Protein AF-A0A7D9I490-F1 (afdb_monomer_lite)

Structure (mmCIF, N/CA/C/O backbone):
data_AF-A0A7D9I490-F1
#
_entry.id   AF-A0A7D9I490-F1
#
loop_
_atom_site.group_PDB
_atom_site.id
_atom_site.type_symbol
_atom_site.label_atom_id
_atom_site.label_alt_id
_atom_site.label_comp_id
_atom_site.label_asym_id
_atom_site.label_entity_id
_atom_site.label_seq_id
_atom_site.pdbx_PDB_ins_code
_atom_site.Cartn_x
_atom_site.Cartn_y
_atom_site.Cartn_z
_atom_site.occupancy
_atom_site.B_iso_or_equiv
_atom_site.auth_seq_id
_atom_site.auth_comp_id
_atom_site.auth_asym_id
_atom_site.auth_atom_id
_atom_site.pdbx_PDB_model_num
ATOM 1 N N . MET A 1 1 ? -2.794 -6.458 14.729 1.00 54.19 1 MET A N 1
ATOM 2 C CA . MET A 1 1 ? -3.594 -6.307 15.963 1.00 54.19 1 MET A CA 1
ATOM 3 C C . MET A 1 1 ? -4.280 -4.963 15.839 1.00 54.19 1 MET A C 1
ATOM 5 O O . MET A 1 1 ? -3.586 -3.956 15.858 1.00 54.19 1 MET A O 1
ATOM 9 N N . VAL A 1 2 ? -5.584 -4.966 15.565 1.00 62.47 2 VAL A N 1
ATOM 10 C CA . VAL A 1 2 ? -6.400 -3.747 15.491 1.00 62.47 2 VAL A CA 1
ATOM 11 C C . VAL A 1 2 ? -6.775 -3.359 16.921 1.00 62.47 2 VAL A C 1
ATOM 13 O O . VAL A 1 2 ? -7.220 -4.213 17.690 1.00 62.47 2 VAL A O 1
ATOM 16 N N . SER A 1 3 ? -6.515 -2.116 17.325 1.00 70.88 3 SER A N 1
ATOM 17 C CA . SER A 1 3 ? -6.941 -1.638 18.643 1.00 70.88 3 SER A CA 1
ATOM 18 C C . SER A 1 3 ? -8.471 -1.499 18.648 1.00 70.88 3 SER A C 1
ATOM 20 O O . SER A 1 3 ? -9.032 -0.997 17.685 1.00 70.88 3 SER A O 1
ATOM 22 N N . PRO A 1 4 ? -9.195 -1.875 19.716 1.00 69.31 4 PRO A N 1
ATOM 23 C CA . PRO A 1 4 ? -10.665 -1.800 19.750 1.00 69.31 4 PRO A CA 1
ATOM 24 C C . PRO A 1 4 ? -11.221 -0.365 19.707 1.00 69.31 4 PRO A C 1
ATOM 26 O O . PRO A 1 4 ? -12.421 -0.165 19.544 1.00 69.31 4 PRO A O 1
ATOM 29 N N . LYS A 1 5 ? -10.352 0.636 19.882 1.00 74.81 5 LYS A N 1
ATOM 30 C CA . LYS A 1 5 ? -10.659 2.064 19.740 1.00 74.81 5 LYS A CA 1
ATOM 31 C C . LYS A 1 5 ? -10.197 2.632 18.390 1.00 74.81 5 LYS A C 1
ATOM 33 O O . LYS A 1 5 ? -10.447 3.801 18.114 1.00 74.81 5 LYS A O 1
ATOM 38 N N . ASP A 1 6 ? -9.516 1.817 17.587 1.00 80.88 6 ASP A N 1
ATOM 39 C CA . ASP A 1 6 ? -9.127 2.154 16.226 1.00 80.88 6 ASP A CA 1
ATOM 40 C C . ASP A 1 6 ? -10.282 1.932 15.270 1.00 80.88 6 ASP A C 1
ATOM 42 O O . ASP A 1 6 ? -11.011 0.943 15.362 1.00 80.88 6 ASP A O 1
ATOM 46 N N . ILE A 1 7 ? -10.438 2.863 14.340 1.00 85.44 7 ILE A N 1
ATOM 47 C CA . ILE A 1 7 ? -11.422 2.745 13.277 1.00 85.44 7 ILE A CA 1
ATOM 48 C C . ILE A 1 7 ? -10.721 2.061 12.120 1.00 85.44 7 ILE A C 1
ATOM 50 O O . ILE A 1 7 ? -9.744 2.586 11.609 1.00 85.44 7 ILE A O 1
ATOM 54 N N . ASP A 1 8 ? -11.242 0.919 11.681 1.00 87.44 8 ASP A N 1
ATOM 55 C CA . ASP A 1 8 ? -10.693 0.236 10.518 1.00 87.44 8 ASP A CA 1
ATOM 56 C C . ASP A 1 8 ? -11.104 0.960 9.223 1.00 87.44 8 ASP A C 1
ATOM 58 O O . ASP A 1 8 ? -12.171 0.708 8.649 1.00 87.44 8 ASP A O 1
ATOM 62 N N . GLU A 1 9 ? -10.291 1.914 8.759 1.00 89.38 9 GLU A N 1
ATOM 63 C CA . GLU A 1 9 ? -10.568 2.675 7.533 1.00 89.38 9 GLU A CA 1
ATOM 64 C C . GLU A 1 9 ? -10.570 1.783 6.287 1.00 89.38 9 GLU A C 1
ATOM 66 O O . GLU A 1 9 ? -11.219 2.128 5.296 1.00 89.38 9 GLU A O 1
ATOM 71 N N . CYS A 1 10 ? -9.902 0.625 6.347 1.00 88.12 10 CYS A N 1
ATOM 72 C CA . CYS A 1 10 ? -9.885 -0.362 5.273 1.00 88.12 10 CYS A CA 1
ATOM 73 C C . CYS A 1 10 ? -11.213 -1.117 5.174 1.00 88.12 10 CYS A C 1
ATOM 75 O O . CYS A 1 10 ? -11.766 -1.235 4.085 1.00 88.12 10 CYS A O 1
ATOM 77 N N . SER A 1 11 ? -11.759 -1.575 6.303 1.00 88.31 11 SER A N 1
ATOM 78 C CA . SER A 1 11 ? -13.059 -2.264 6.340 1.00 88.31 11 SER A CA 1
ATOM 79 C C . SER A 1 11 ? -14.235 -1.307 6.116 1.00 88.31 11 SER A C 1
ATOM 81 O O . SER A 1 11 ? -15.233 -1.654 5.487 1.00 88.31 11 SER A O 1
ATOM 83 N N . THR A 1 12 ? -14.106 -0.058 6.571 1.00 87.50 12 THR A N 1
ATOM 84 C CA . THR A 1 12 ? -15.148 0.968 6.396 1.00 87.50 12 THR A CA 1
ATOM 85 C C . THR A 1 12 ? -15.082 1.704 5.057 1.00 87.50 12 THR A C 1
ATOM 87 O O . THR A 1 12 ? -15.967 2.511 4.774 1.00 87.50 12 THR A O 1
ATOM 90 N N . GLY A 1 13 ? -14.041 1.478 4.247 1.00 84.88 13 GLY A N 1
ATOM 91 C CA . GLY A 1 13 ? -13.823 2.198 2.988 1.00 84.88 13 GLY A CA 1
ATOM 92 C C . GLY A 1 13 ? -13.544 3.697 3.165 1.00 84.88 13 GLY A C 1
ATOM 93 O O . GLY A 1 13 ? -13.686 4.466 2.219 1.00 84.88 13 GLY A O 1
ATOM 94 N N . ARG A 1 14 ? -13.159 4.137 4.372 1.00 83.94 14 ARG A N 1
ATOM 95 C CA . ARG A 1 14 ? -12.781 5.533 4.673 1.00 83.94 14 ARG A CA 1
ATOM 96 C C . ARG A 1 14 ? -11.311 5.845 4.376 1.00 83.94 14 ARG A C 1
ATOM 98 O O . ARG A 1 14 ? -10.837 6.939 4.680 1.00 83.94 14 ARG A O 1
ATOM 105 N N . HIS A 1 15 ? -10.578 4.907 3.790 1.00 86.12 15 HIS A N 1
ATOM 106 C CA . HIS A 1 15 ? -9.196 5.122 3.390 1.00 86.12 15 HIS A CA 1
ATOM 107 C C . HIS A 1 15 ? -9.105 6.025 2.152 1.00 86.12 15 HIS A C 1
ATOM 109 O O . HIS A 1 15 ? -9.884 5.917 1.212 1.00 86.12 15 HIS A O 1
ATOM 115 N N . SER A 1 16 ? -8.095 6.894 2.104 1.00 85.81 16 SER A N 1
ATOM 116 C CA . SER A 1 16 ? -7.800 7.732 0.928 1.00 85.81 16 SER A CA 1
ATOM 117 C C . SER A 1 16 ? -6.657 7.170 0.074 1.00 85.81 16 SER A C 1
ATOM 119 O O . SER A 1 16 ? -5.865 7.935 -0.488 1.00 85.81 16 SER A O 1
ATOM 121 N N . CYS A 1 17 ? -6.522 5.844 0.045 1.00 85.00 17 CYS A N 1
ATOM 122 C CA . CYS A 1 17 ? -5.516 5.146 -0.750 1.00 85.00 17 CYS A CA 1
ATOM 123 C C . CYS A 1 17 ? -5.783 5.284 -2.262 1.00 85.00 17 CYS A C 1
ATOM 125 O O . CYS A 1 17 ? -6.936 5.300 -2.687 1.00 85.00 17 CYS A O 1
ATOM 127 N N . GLY 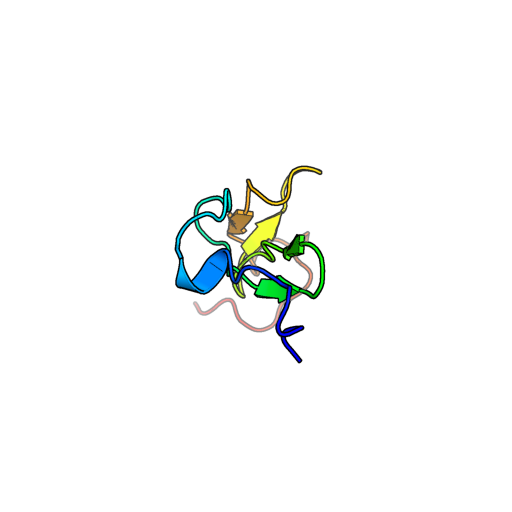A 1 18 ? -4.720 5.418 -3.061 1.00 81.19 18 GLY A N 1
ATOM 128 C CA . GLY A 1 18 ? -4.816 5.541 -4.521 1.00 81.19 18 GLY A CA 1
ATOM 129 C C . GLY A 1 18 ? -4.988 4.197 -5.236 1.00 81.19 18 GLY A C 1
ATOM 130 O 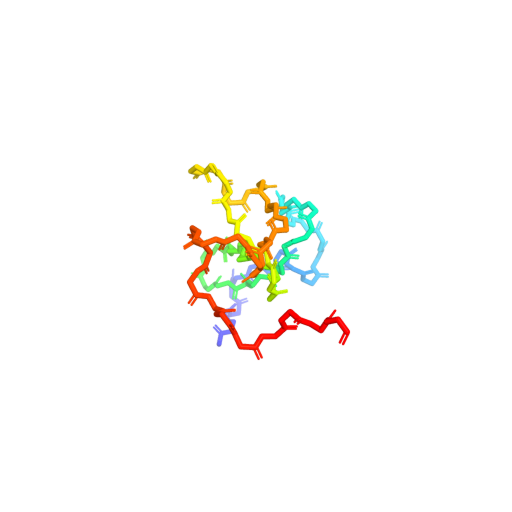O . GLY A 1 18 ? -4.951 3.136 -4.613 1.00 81.19 18 GLY A O 1
ATOM 131 N N . SER A 1 19 ? -5.143 4.219 -6.558 1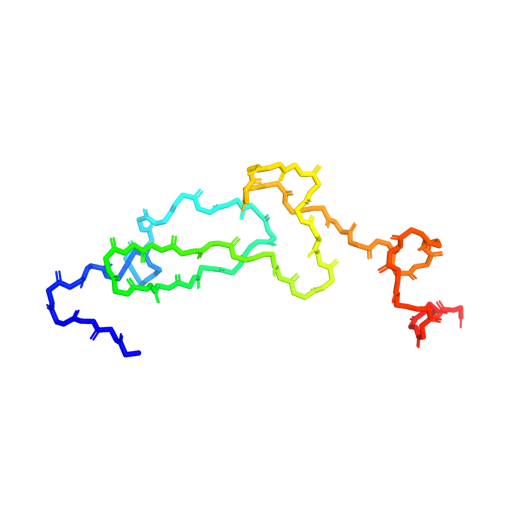.00 80.50 19 SER A N 1
ATOM 132 C CA . SER A 1 19 ? -5.163 2.992 -7.367 1.00 80.50 19 SER A CA 1
ATOM 133 C C . SER A 1 19 ? -3.846 2.215 -7.231 1.00 80.50 19 SER A C 1
ATOM 135 O O . SER A 1 19 ? -2.785 2.811 -7.049 1.00 80.50 19 SER A O 1
ATOM 137 N N . ASN A 1 20 ? -3.912 0.883 -7.321 1.00 84.81 20 ASN A N 1
ATOM 138 C CA . ASN A 1 20 ? -2.763 -0.026 -7.162 1.00 84.81 20 ASN A CA 1
ATOM 139 C C . ASN A 1 20 ? -2.089 0.027 -5.776 1.00 84.81 20 ASN A C 1
ATOM 141 O O . ASN A 1 20 ? -0.894 -0.235 -5.626 1.00 84.81 20 ASN A O 1
ATOM 145 N N . THR A 1 21 ? -2.862 0.344 -4.739 1.00 86.00 21 THR A N 1
ATOM 146 C CA . THR A 1 21 ? -2.430 0.258 -3.340 1.00 86.00 21 THR A CA 1
ATOM 147 C C . THR A 1 21 ? -3.240 -0.795 -2.594 1.00 86.00 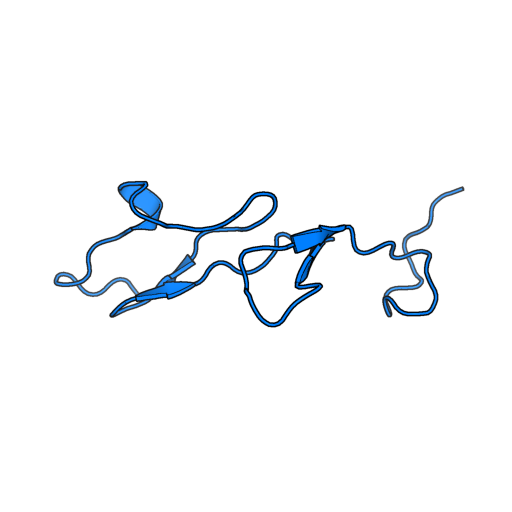21 THR A C 1
ATOM 149 O O . THR A 1 21 ? -4.380 -1.100 -2.947 1.00 86.00 21 THR A O 1
ATOM 152 N N . ARG A 1 22 ? -2.656 -1.350 -1.534 1.00 88.06 22 ARG A N 1
ATOM 153 C CA . ARG A 1 22 ? -3.347 -2.203 -0.574 1.00 88.06 22 ARG A CA 1
ATOM 154 C C . ARG A 1 22 ? -3.566 -1.410 0.702 1.00 88.06 22 ARG A C 1
ATOM 156 O O . ARG A 1 22 ? -2.598 -0.984 1.319 1.00 88.06 22 ARG A O 1
ATOM 163 N N . CYS A 1 23 ? -4.818 -1.237 1.114 1.00 89.25 23 CYS A N 1
ATOM 164 C CA . CYS A 1 23 ? -5.103 -0.633 2.409 1.00 89.25 23 CYS A CA 1
ATOM 165 C C . CYS A 1 23 ? -4.624 -1.565 3.529 1.00 89.25 23 CYS A C 1
ATOM 167 O O . CYS A 1 23 ? -4.939 -2.757 3.536 1.00 89.25 23 CYS A O 1
ATOM 169 N N . GLN A 1 24 ? -3.848 -1.022 4.461 1.00 88.88 24 GLN A N 1
ATOM 170 C CA . GLN A 1 24 ? -3.388 -1.711 5.654 1.00 88.88 24 GLN A CA 1
ATOM 171 C C . GLN A 1 24 ? -3.725 -0.854 6.870 1.00 88.88 24 GLN A C 1
ATOM 173 O O . GLN A 1 24 ? -3.154 0.217 7.056 1.00 88.88 24 GLN A O 1
ATOM 178 N N . ASN A 1 25 ? -4.675 -1.314 7.679 1.00 86.50 25 ASN A N 1
ATOM 179 C CA . ASN A 1 25 ? -5.041 -0.619 8.902 1.00 86.50 25 ASN A CA 1
ATOM 180 C C . ASN A 1 25 ? -3.985 -0.872 9.985 1.00 86.50 25 ASN A C 1
ATOM 182 O O . ASN A 1 25 ? -3.533 -2.003 10.202 1.00 86.50 25 ASN A O 1
ATOM 186 N N . ASN A 1 26 ? -3.588 0.208 10.644 1.00 85.00 26 ASN A N 1
ATOM 187 C CA . ASN A 1 26 ? -2.632 0.235 11.730 1.00 85.00 26 ASN A CA 1
ATOM 188 C C . ASN A 1 26 ? -3.312 0.846 12.965 1.00 85.00 26 ASN A C 1
ATOM 190 O O . ASN A 1 26 ? -4.214 1.662 12.851 1.00 85.00 26 ASN A O 1
ATOM 194 N N . PRO A 1 27 ? -2.875 0.504 14.180 1.00 85.38 27 PRO A N 1
ATOM 195 C CA . PRO A 1 27 ? -3.382 1.185 15.361 1.00 85.38 27 PRO A CA 1
ATOM 196 C C . PRO A 1 27 ? -3.005 2.682 15.321 1.00 85.38 27 PRO A C 1
ATOM 198 O O . PRO A 1 27 ? -1.827 3.034 15.383 1.00 85.38 27 PRO A O 1
ATOM 201 N N . GLY A 1 28 ? -4.008 3.547 15.204 1.00 82.50 28 GLY A N 1
ATOM 202 C CA . GLY A 1 28 ? -3.974 5.002 15.177 1.00 82.50 28 GLY A CA 1
ATOM 203 C C . GLY A 1 28 ? -4.050 5.606 13.774 1.00 82.50 28 GLY A C 1
ATOM 204 O O . GLY A 1 28 ? -4.133 6.830 13.666 1.00 82.50 28 GLY A O 1
ATOM 205 N N . SER A 1 29 ? -3.957 4.800 12.706 1.00 85.19 29 SER A N 1
ATOM 206 C CA . SER A 1 29 ? -3.902 5.287 11.319 1.00 85.19 29 SER A CA 1
ATOM 207 C C . SER A 1 29 ? -4.012 4.159 10.283 1.00 85.19 29 SER A C 1
ATOM 209 O O .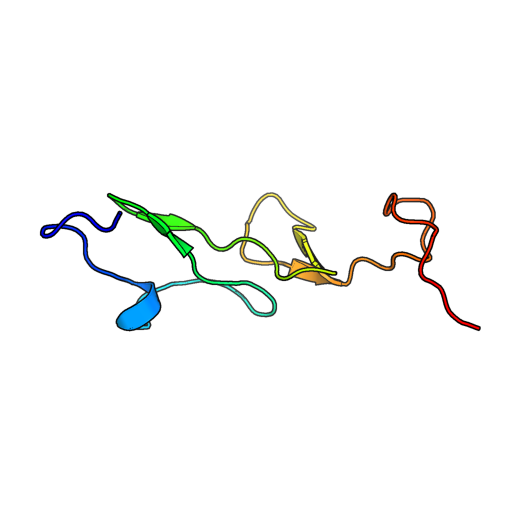 SER A 1 29 ? -4.008 2.984 10.609 1.00 85.19 29 SER A O 1
ATOM 211 N N . TYR A 1 30 ? -3.958 4.484 8.996 1.00 87.25 30 TYR A N 1
ATOM 212 C CA . TYR A 1 30 ? -3.849 3.494 7.925 1.00 87.25 30 TYR A CA 1
ATOM 213 C C . TYR A 1 30 ? -2.654 3.788 7.024 1.00 87.25 30 TYR A C 1
ATOM 215 O O . TYR A 1 30 ? -2.251 4.932 6.816 1.00 87.25 30 TYR A O 1
ATOM 223 N N . SER A 1 31 ? -2.087 2.727 6.466 1.00 86.38 31 SER A N 1
ATOM 224 C CA . SER A 1 31 ? -1.054 2.781 5.440 1.00 86.38 31 SER A CA 1
ATOM 225 C C . SER A 1 31 ? -1.607 2.277 4.112 1.00 86.38 31 SER A C 1
ATOM 227 O O . SER A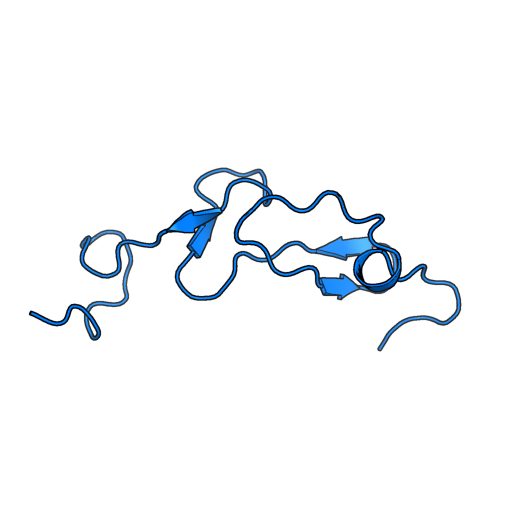 1 31 ? -2.470 1.402 4.069 1.00 86.38 31 SER A O 1
ATOM 229 N N . CYS A 1 32 ? -1.082 2.818 3.016 1.00 88.00 32 CYS A N 1
ATOM 230 C CA . CYS A 1 32 ? -1.452 2.429 1.655 1.00 88.00 32 CYS A CA 1
ATOM 231 C C . CYS A 1 32 ? -0.216 1.923 0.893 1.00 88.00 32 CYS A C 1
ATOM 233 O O . CYS A 1 32 ? 0.217 2.580 -0.055 1.00 88.00 32 CYS A O 1
ATOM 235 N N . PRO A 1 33 ? 0.432 0.820 1.316 1.00 85.62 33 PRO A N 1
ATOM 236 C CA . PRO A 1 33 ? 1.531 0.250 0.545 1.00 85.62 33 PRO A CA 1
ATOM 237 C C . PRO A 1 33 ? 1.079 -0.083 -0.881 1.00 85.62 33 PRO A C 1
ATOM 239 O O . PRO A 1 33 ? -0.035 -0.565 -1.089 1.00 85.62 33 PRO A O 1
ATOM 242 N N . CYS A 1 34 ? 1.945 0.147 -1.866 1.00 85.81 34 CYS A N 1
ATOM 243 C CA . CYS A 1 34 ? 1.696 -0.317 -3.227 1.00 85.81 34 CYS A CA 1
ATOM 244 C C . CYS A 1 34 ? 1.540 -1.844 -3.249 1.00 85.81 34 CYS A C 1
ATOM 246 O O . CYS A 1 34 ? 2.197 -2.553 -2.478 1.00 85.81 34 CYS A O 1
ATOM 248 N N . ILE A 1 35 ? 0.655 -2.347 -4.113 1.00 83.94 35 ILE A N 1
ATOM 249 C CA . ILE A 1 35 ? 0.535 -3.791 -4.344 1.00 83.94 35 ILE A CA 1
ATOM 250 C C . ILE A 1 35 ? 1.852 -4.343 -4.914 1.00 83.94 35 ILE A C 1
ATOM 252 O O . ILE A 1 35 ? 2.659 -3.600 -5.473 1.00 83.94 35 ILE A O 1
ATOM 256 N N . SER A 1 36 ? 2.095 -5.645 -4.749 1.00 78.38 36 SER A N 1
ATOM 257 C CA . SER A 1 36 ? 3.274 -6.296 -5.333 1.00 78.38 36 SER A CA 1
ATOM 258 C C . SER A 1 36 ? 3.333 -6.031 -6.841 1.00 78.38 36 SER A C 1
ATOM 260 O O . SER A 1 36 ? 2.305 -6.123 -7.505 1.00 78.38 36 SER A O 1
ATOM 262 N N . GLY A 1 37 ? 4.514 -5.676 -7.351 1.00 71.50 37 GLY A N 1
ATOM 263 C CA . GLY A 1 37 ? 4.692 -5.220 -8.734 1.00 71.50 37 GLY A CA 1
ATOM 264 C C . GLY A 1 37 ? 4.488 -3.715 -8.938 1.00 71.50 37 GLY A C 1
ATOM 265 O O . GLY A 1 37 ? 4.665 -3.239 -10.042 1.00 71.50 37 GLY A O 1
ATOM 266 N N . PHE A 1 38 ? 4.163 -2.932 -7.899 1.00 77.12 38 PHE A N 1
ATOM 267 C CA . PHE A 1 38 ? 4.004 -1.474 -8.000 1.00 77.12 38 PHE A CA 1
ATOM 268 C C . PHE A 1 38 ? 4.913 -0.734 -7.002 1.00 77.12 38 PHE A C 1
ATOM 270 O O . PHE A 1 38 ? 5.056 -1.135 -5.842 1.00 77.12 38 PHE A O 1
ATOM 277 N N . LYS A 1 39 ? 5.548 0.365 -7.432 1.00 74.81 39 LYS A N 1
ATOM 278 C CA . LYS A 1 39 ? 6.356 1.259 -6.584 1.00 74.81 39 LYS A CA 1
ATOM 279 C C . LYS A 1 39 ? 5.715 2.637 -6.529 1.00 74.81 39 LYS A C 1
ATOM 281 O O . LYS A 1 39 ? 5.157 3.139 -7.502 1.00 74.81 39 LYS A O 1
ATOM 286 N N . SER A 1 40 ? 5.864 3.282 -5.375 1.00 70.44 40 SER A N 1
ATOM 287 C CA . SER A 1 40 ? 5.503 4.687 -5.225 1.00 70.44 40 SER A CA 1
ATOM 288 C C . SER A 1 40 ? 6.502 5.522 -6.021 1.00 70.44 40 SER A C 1
ATOM 290 O O . SER A 1 40 ? 7.666 5.613 -5.638 1.00 70.44 40 SER A O 1
ATOM 292 N N . THR A 1 41 ? 6.065 6.127 -7.125 1.00 65.44 41 THR A N 1
ATOM 293 C CA . THR A 1 41 ? 6.928 6.993 -7.954 1.00 65.44 41 THR A CA 1
ATOM 294 C C . THR A 1 41 ? 7.138 8.379 -7.330 1.00 65.44 41 THR A C 1
ATOM 296 O O . THR A 1 41 ? 7.877 9.212 -7.850 1.00 65.44 41 THR A O 1
ATOM 299 N N . SER A 1 42 ? 6.444 8.683 -6.237 1.00 61.78 42 SER A N 1
ATOM 300 C CA . SER A 1 42 ? 6.508 9.967 -5.546 1.00 61.78 42 SER A CA 1
ATOM 301 C C . SER A 1 42 ? 6.379 9.764 -4.042 1.00 61.78 42 SER A C 1
ATOM 303 O O . SER A 1 42 ? 5.845 8.750 -3.590 1.00 61.78 42 SER A O 1
ATOM 305 N N . SER A 1 43 ? 6.809 10.758 -3.262 1.00 59.00 43 SER A N 1
ATOM 306 C CA . SER A 1 43 ? 6.714 10.775 -1.790 1.00 59.00 43 SER A CA 1
ATOM 307 C C . SER A 1 43 ? 5.278 10.672 -1.252 1.00 59.00 43 SER A C 1
ATOM 309 O O . SER A 1 43 ? 5.067 10.529 -0.051 1.00 59.00 43 SER A O 1
ATOM 311 N N . LEU A 1 44 ? 4.279 10.744 -2.133 1.00 58.66 44 LEU A N 1
ATOM 312 C CA . LEU A 1 44 ? 2.880 10.475 -1.839 1.00 58.66 44 LEU A CA 1
ATOM 313 C C . LEU A 1 44 ? 2.588 9.000 -2.136 1.00 58.66 44 LEU A C 1
ATOM 315 O O . LEU A 1 44 ? 2.488 8.620 -3.301 1.00 58.66 44 LEU A O 1
ATOM 319 N N . ALA A 1 45 ? 2.340 8.206 -1.091 1.00 61.78 45 ALA A N 1
ATOM 320 C CA . ALA A 1 45 ? 1.934 6.789 -1.146 1.00 61.78 45 ALA A CA 1
ATOM 321 C C . ALA A 1 45 ? 0.579 6.523 -1.857 1.00 61.78 45 ALA A C 1
ATOM 323 O O . ALA A 1 45 ? -0.048 5.486 -1.669 1.00 61.78 45 ALA A O 1
ATOM 324 N N . LYS A 1 46 ? 0.089 7.485 -2.646 1.00 65.25 46 LYS A N 1
ATOM 325 C CA . LYS A 1 46 ? -1.125 7.400 -3.463 1.00 65.25 46 LYS A CA 1
ATOM 326 C C . LYS A 1 46 ? -0.828 7.195 -4.951 1.00 65.25 46 LYS A C 1
ATOM 328 O O . LYS A 1 46 ? -1.761 6.935 -5.699 1.00 65.25 46 LYS A O 1
ATOM 333 N N . SER A 1 47 ? 0.429 7.333 -5.382 1.00 72.25 47 SER A N 1
ATOM 334 C CA . SER A 1 47 ? 0.827 7.180 -6.787 1.00 72.25 47 SER A CA 1
ATOM 335 C C . SER A 1 47 ? 1.727 5.959 -6.951 1.00 72.25 47 SER A C 1
ATOM 337 O O . SER A 1 47 ? 2.955 6.063 -6.957 1.00 72.25 47 SER A O 1
ATOM 339 N N . CYS A 1 48 ? 1.092 4.792 -7.027 1.00 78.69 48 CYS A N 1
ATOM 340 C CA . CYS A 1 48 ? 1.753 3.524 -7.294 1.00 78.69 48 CYS A CA 1
ATOM 341 C C . CYS A 1 48 ? 1.758 3.282 -8.802 1.00 78.69 48 CYS A C 1
ATOM 343 O O . CYS A 1 48 ? 0.707 3.040 -9.400 1.00 78.69 48 CYS A O 1
ATOM 345 N N . GLN A 1 49 ? 2.939 3.386 -9.404 1.00 76.81 49 GLN A N 1
ATOM 346 C CA . GLN A 1 49 ? 3.157 3.000 -10.792 1.00 76.81 49 GLN A CA 1
ATOM 347 C C . GLN A 1 49 ? 3.706 1.584 -10.849 1.00 76.81 49 GLN A C 1
ATOM 349 O O . GLN A 1 49 ? 4.361 1.126 -9.909 1.00 76.81 49 GLN A O 1
ATOM 354 N N . ASP A 1 50 ? 3.371 0.907 -11.940 1.00 70.00 50 ASP A N 1
ATOM 355 C CA . ASP A 1 50 ? 3.894 -0.410 -12.256 1.00 70.00 50 ASP A CA 1
ATOM 356 C C . ASP A 1 50 ? 5.424 -0.370 -12.216 1.00 70.00 50 ASP A C 1
ATOM 358 O O . ASP A 1 50 ? 6.068 0.566 -12.702 1.00 70.00 50 ASP A O 1
ATOM 362 N N . ILE A 1 51 ? 5.989 -1.349 -11.529 1.00 70.06 51 ILE A N 1
ATOM 363 C CA . ILE A 1 51 ? 7.414 -1.597 -11.524 1.00 70.06 51 ILE A CA 1
ATOM 364 C C . ILE A 1 51 ? 7.648 -2.395 -12.781 1.00 70.06 51 ILE A C 1
ATOM 366 O O . ILE A 1 51 ? 7.396 -3.594 -12.798 1.00 70.06 51 ILE A O 1
ATOM 370 N N . ASP A 1 52 ? 8.180 -1.744 -13.803 1.00 67.19 52 ASP A N 1
ATOM 371 C CA . ASP A 1 52 ? 8.705 -2.480 -14.936 1.00 67.19 52 ASP A CA 1
ATOM 372 C C . ASP A 1 52 ? 9.935 -3.245 -14.429 1.00 67.19 52 ASP A C 1
ATOM 374 O O . ASP A 1 52 ? 11.035 -2.701 -14.337 1.00 67.19 52 ASP A O 1
ATOM 378 N N . GLU A 1 53 ? 9.736 -4.487 -13.986 1.00 64.75 53 GLU A N 1
ATOM 379 C CA . GLU A 1 53 ? 10.773 -5.393 -13.471 1.00 64.75 53 GLU A CA 1
ATOM 380 C C . GLU A 1 53 ? 11.845 -5.682 -14.542 1.00 64.75 53 GLU A C 1
ATOM 382 O O . GLU A 1 53 ? 12.950 -6.126 -14.220 1.00 64.75 53 GLU A O 1
ATOM 387 N N . CYS A 1 54 ? 11.533 -5.356 -15.804 1.00 65.62 54 CYS A N 1
ATOM 388 C CA . CYS A 1 54 ? 12.416 -5.399 -16.970 1.00 65.62 54 CYS A CA 1
ATOM 389 C C . CYS A 1 54 ? 13.274 -4.145 -17.129 1.00 65.62 54 CYS A C 1
ATOM 391 O O . CYS A 1 54 ? 14.269 -4.162 -17.859 1.00 65.62 54 CYS A O 1
ATOM 393 N N . ASN A 1 55 ? 12.940 -3.068 -16.422 1.00 61.72 55 ASN A N 1
ATOM 394 C CA . ASN A 1 55 ? 13.737 -1.866 -16.387 1.00 61.72 55 ASN A CA 1
ATOM 395 C C . ASN A 1 55 ? 14.896 -2.077 -15.399 1.00 61.72 55 ASN A C 1
ATOM 397 O O . ASN A 1 55 ? 14.671 -2.445 -14.241 1.00 61.72 55 ASN A O 1
ATOM 401 N N . PRO A 1 56 ? 16.149 -1.789 -15.796 1.00 55.50 56 PRO A N 1
ATOM 402 C CA . PRO A 1 56 ? 17.325 -1.967 -14.937 1.00 55.50 56 PRO A CA 1
ATOM 403 C C . PRO A 1 56 ? 17.264 -1.158 -13.630 1.00 55.50 56 PRO A C 1
ATOM 405 O O . PRO A 1 56 ? 18.002 -1.445 -12.689 1.00 55.50 56 PRO A O 1
ATOM 408 N N . SER A 1 57 ? 16.371 -0.171 -13.547 1.00 55.97 57 SER A N 1
ATOM 409 C CA . SER A 1 57 ? 16.161 0.676 -12.369 1.00 55.97 57 SER A CA 1
ATOM 410 C C . SER A 1 57 ? 15.303 0.011 -11.277 1.00 55.97 57 SER A C 1
ATOM 412 O O . SER A 1 57 ? 15.250 0.508 -10.153 1.00 55.97 57 SER A O 1
ATOM 414 N N . SER A 1 58 ? 14.638 -1.105 -11.590 1.00 57.25 58 SER A N 1
ATOM 415 C CA . SER A 1 58 ? 13.581 -1.716 -10.770 1.00 57.25 58 SER A CA 1
ATOM 416 C C . SER A 1 58 ? 14.034 -2.890 -9.890 1.00 57.25 58 SER A C 1
ATOM 418 O O . SER A 1 58 ? 13.295 -3.325 -9.007 1.00 57.25 58 SER A O 1
ATOM 420 N N . GLY A 1 59 ? 15.262 -3.384 -10.077 1.00 59.81 59 GLY A N 1
ATOM 421 C CA . GLY A 1 59 ? 15.953 -4.259 -9.119 1.00 59.81 59 GLY A CA 1
ATOM 422 C C . GLY A 1 59 ? 15.416 -5.687 -8.936 1.00 59.81 59 GLY A C 1
ATOM 423 O O . GLY A 1 59 ? 15.791 -6.325 -7.954 1.00 59.81 59 GLY A O 1
ATOM 424 N N . MET A 1 60 ? 14.579 -6.219 -9.836 1.00 54.81 60 MET A N 1
ATOM 425 C CA . MET A 1 60 ? 14.094 -7.612 -9.781 1.00 54.81 60 MET A CA 1
ATOM 426 C C . MET A 1 60 ? 14.203 -8.290 -11.158 1.00 54.81 60 MET A C 1
ATOM 428 O O . MET A 1 60 ? 13.216 -8.516 -11.841 1.00 54.81 60 MET A O 1
ATOM 432 N N . VAL A 1 61 ? 15.429 -8.629 -11.574 1.00 56.53 61 VAL A N 1
ATOM 433 C CA . VAL A 1 61 ? 15.761 -9.043 -12.959 1.00 56.53 61 VAL A CA 1
ATOM 434 C C . VAL A 1 61 ? 15.341 -10.479 -13.336 1.00 56.53 61 VAL A C 1
ATOM 436 O O . VAL A 1 61 ? 15.794 -11.012 -14.343 1.00 56.53 61 VAL A O 1
ATOM 439 N N . HIS A 1 62 ? 14.504 -11.149 -12.540 1.00 57.69 62 HIS A N 1
ATOM 440 C CA . HIS A 1 62 ? 14.277 -12.601 -12.652 1.00 57.69 62 HIS A CA 1
ATOM 441 C C . HIS A 1 62 ? 12.882 -13.012 -13.165 1.00 57.69 62 HIS A C 1
ATOM 443 O O . HIS A 1 62 ? 12.535 -14.186 -13.049 1.00 57.69 62 HIS A O 1
ATOM 449 N N . GLY A 1 63 ? 12.086 -12.088 -13.725 1.00 58.00 63 GLY A N 1
ATOM 450 C CA . GLY A 1 63 ? 10.691 -12.361 -14.121 1.00 58.00 63 GLY A CA 1
ATOM 451 C C . GLY A 1 63 ? 10.240 -11.879 -15.505 1.00 58.00 63 GLY A C 1
ATOM 452 O O . GLY A 1 63 ? 9.089 -12.108 -15.864 1.00 58.00 63 GLY A O 1
ATOM 453 N N . CYS A 1 64 ? 11.101 -11.240 -16.300 1.00 60.88 64 CYS A N 1
ATOM 454 C CA . CYS A 1 64 ? 10.725 -10.770 -17.636 1.00 60.88 64 CYS A CA 1
ATOM 455 C C . CYS A 1 64 ? 10.644 -11.932 -18.616 1.00 60.88 64 CYS A C 1
ATOM 457 O O . CYS A 1 64 ? 11.633 -12.318 -19.235 1.00 60.88 64 CYS A O 1
ATOM 459 N N . GLN A 1 65 ? 9.456 -12.517 -18.707 1.00 65.06 65 GLN A N 1
ATOM 460 C CA . GLN A 1 65 ? 9.138 -13.542 -19.682 1.00 65.06 65 GLN A CA 1
ATOM 461 C C . GLN A 1 65 ? 9.042 -12.897 -21.071 1.00 65.06 65 GLN A C 1
ATOM 463 O O . GLN A 1 65 ? 8.112 -12.140 -21.350 1.00 65.06 65 GLN A O 1
ATOM 468 N N . MET A 1 66 ? 9.999 -13.222 -21.937 1.00 57.50 66 MET A N 1
ATOM 469 C CA . MET A 1 66 ? 9.709 -13.442 -23.358 1.00 57.50 66 MET A CA 1
ATOM 470 C C . MET A 1 66 ? 9.195 -14.863 -23.573 1.00 57.50 66 MET A C 1
ATOM 472 O O . MET A 1 66 ? 9.643 -15.765 -22.825 1.00 57.50 66 MET A O 1
#

InterPro domains:
  IPR000152 EGF-type aspartate/asparagine hydroxylation site [PS00010] (23-34)
  IPR000742 EGF-like domain [PS50026] (6-49)
  IPR001881 EGF-like calcium-binding domain [SM00179] (6-49)
  IPR018097 EGF-like calcium-binding, conserved site [PS01187] (6-32)
  IPR049883 NOTCH1, EGF-like calcium-binding domain [PF07645] (6-48)
  IPR051145 Growth Arrest-Specific/Sex Hormone-Binding/Vitamin K-Dependent [PTHR24040] (5-56)

pLDDT: mean 74.47, std 11.74, range [54.19, 89.38]

Sequence (66 aa):
MVSPKDIDECSTGRHSCGSNTRCQNNPGSYSCPCISGFKSTSSLAKSCQDIDECNPSSGMVHGCQM

Radius of gyration: 14.86 Å; chains: 1; bounding box: 32×24×43 Å

Foldseek 3Di:
DEDPPFDQCQVVVVDPAAPQWDWADDHPGIDTAGHPQWDQPDPDNRRTDGQPCVDPVRPNVPDDDD

Secondary structure (DSSP, 8-state):
---TTS--TTTTT-----TTB--EEETTEEE-PBPTTEEESSSSTT-EEE--TTSTTSS-TT----

Organism: Paramuricea clavata (NCBI:txid317549)